Protein AF-A0A7S1X9U8-F1 (afdb_monomer_lite)

Foldseek 3Di:
DCVVVVLVVLLVVLVVLLVQLVVPVLDLVSLLVSLQSLLVSLQPDPSSLVSCLVSVVLVSLVSSCVNPVPDPSSVVSSVSNLCSSVVVHVSSVVVCVVVVD

InterPro domains:
  IPR011989 Armadillo-like helical [G3DSA:1.25.10.10] (4-101)
  IPR016024 Armadillo-type fold [SSF48371] (29-99)

pLDDT: mean 91.9, std 8.22, range [54.03, 98.25]

Sequence (101 aa):
NDGGKVEAVRLGLLADVQAAMRAHRGVVGVQEAACWAITNIAANNDGGRVEAVRLGLLADVQAAMRAHRGVEGVQEAACGAITNIALNNDGGRVEAVRLGL

Organism: NCBI:txid63592

Secondary structure (DSSP, 8-state):
--HHHHHHHHHHHHHHHHHHHHHTTT-HHHHHHHHHHHHHHHHT-HHHHHHHHHHTHHHHHHHHHHHTTT-HHHHHHHHHHHHHHHTT-HHHHHHHHHHT-

Radius of gyration: 12.7 Å; chains: 1; bounding box: 28×36×31 Å

Structure (mmCIF, N/CA/C/O backbone):
data_AF-A0A7S1X9U8-F1
#
_entry.id   AF-A0A7S1X9U8-F1
#
loop_
_atom_site.group_PDB
_atom_site.id
_atom_site.type_symbol
_atom_site.label_atom_id
_atom_site.label_alt_id
_atom_site.label_comp_id
_atom_site.label_asym_id
_atom_site.label_entity_id
_atom_site.label_seq_id
_atom_site.pdbx_PDB_ins_code
_atom_site.Cartn_x
_atom_site.Cartn_y
_atom_site.Cartn_z
_atom_site.occupancy
_atom_site.B_iso_or_equiv
_atom_site.auth_seq_id
_atom_site.auth_comp_id
_atom_site.auth_asym_id
_atom_site.auth_atom_id
_atom_site.pdbx_PDB_model_num
ATOM 1 N N . ASN A 1 1 ? 11.822 -21.082 -16.680 1.00 54.03 1 ASN A N 1
ATOM 2 C CA . ASN A 1 1 ? 12.199 -19.717 -16.266 1.00 54.03 1 ASN A CA 1
ATOM 3 C C . ASN A 1 1 ? 11.253 -19.324 -15.151 1.00 54.03 1 ASN A C 1
ATOM 5 O O . ASN A 1 1 ? 10.092 -19.031 -15.419 1.00 54.03 1 ASN A O 1
ATOM 9 N N . ASP A 1 2 ? 11.727 -19.417 -13.916 1.00 64.56 2 ASP A N 1
ATOM 10 C CA . ASP A 1 2 ? 10.886 -19.282 -12.725 1.00 64.56 2 ASP A CA 1
ATOM 11 C C . ASP A 1 2 ? 10.761 -17.820 -12.275 1.00 64.56 2 ASP A C 1
ATOM 13 O O . ASP A 1 2 ? 9.773 -17.456 -11.641 1.00 64.56 2 ASP A O 1
ATOM 17 N N . GLY A 1 3 ? 11.677 -16.946 -12.716 1.00 68.75 3 GLY A N 1
ATOM 18 C CA . GLY A 1 3 ? 11.642 -15.511 -12.416 1.00 68.75 3 GLY A CA 1
ATOM 19 C C . GLY A 1 3 ? 10.408 -14.804 -12.984 1.00 68.75 3 GLY A C 1
ATOM 20 O O . GLY A 1 3 ? 9.758 -14.041 -12.278 1.00 68.75 3 GLY A O 1
ATOM 21 N N . GLY A 1 4 ? 10.013 -15.121 -14.222 1.00 70.94 4 GLY A N 1
ATOM 22 C CA . GLY A 1 4 ? 8.816 -14.527 -14.837 1.00 70.94 4 GLY A CA 1
ATOM 23 C C . GLY A 1 4 ? 7.502 -14.944 -14.164 1.00 70.94 4 GLY A C 1
ATOM 24 O O . GLY A 1 4 ? 6.560 -14.160 -14.110 1.00 70.94 4 GLY A O 1
ATOM 25 N N . LYS A 1 5 ? 7.441 -16.160 -13.602 1.00 70.50 5 LYS A N 1
ATOM 26 C CA . LYS A 1 5 ? 6.268 -16.631 -12.848 1.00 70.50 5 LYS A CA 1
ATOM 27 C C . LYS A 1 5 ? 6.157 -15.928 -11.498 1.00 70.50 5 LYS A C 1
ATOM 29 O O . LYS A 1 5 ? 5.065 -15.515 -11.126 1.00 70.50 5 LYS A O 1
ATOM 34 N N . VAL A 1 6 ? 7.278 -15.774 -10.789 1.00 76.75 6 VAL A N 1
ATOM 35 C CA . VAL A 1 6 ? 7.326 -15.043 -9.513 1.00 76.75 6 VAL A CA 1
ATOM 36 C C . VAL A 1 6 ? 6.903 -13.589 -9.708 1.00 76.75 6 VAL A C 1
ATOM 38 O O . VAL A 1 6 ? 6.146 -13.065 -8.895 1.00 76.75 6 VAL A O 1
ATOM 41 N N . GLU A 1 7 ? 7.322 -12.960 -10.805 1.00 77.56 7 GLU A N 1
ATOM 42 C CA . GLU A 1 7 ? 6.933 -11.584 -11.105 1.00 77.56 7 GLU A CA 1
ATOM 43 C C . GLU A 1 7 ? 5.440 -11.456 -11.417 1.00 77.56 7 GLU A C 1
ATOM 45 O O . GLU A 1 7 ? 4.756 -10.646 -10.800 1.00 77.56 7 GLU A O 1
ATOM 50 N N . ALA A 1 8 ? 4.891 -12.317 -12.280 1.00 71.88 8 ALA A N 1
ATOM 51 C CA . ALA A 1 8 ? 3.458 -12.317 -12.575 1.00 71.88 8 ALA A CA 1
ATOM 52 C C . ALA A 1 8 ? 2.596 -12.511 -11.313 1.00 71.88 8 ALA A C 1
ATOM 54 O O . ALA A 1 8 ? 1.571 -11.849 -11.155 1.00 71.88 8 ALA A O 1
ATOM 55 N N . VAL A 1 9 ? 3.037 -13.375 -10.390 1.00 79.50 9 VAL A N 1
ATOM 56 C CA . VAL A 1 9 ? 2.375 -13.559 -9.093 1.00 79.50 9 VAL A CA 1
ATOM 57 C C . VAL A 1 9 ? 2.431 -12.272 -8.270 1.00 79.50 9 VAL A C 1
ATOM 59 O O . VAL A 1 9 ? 1.397 -11.830 -7.784 1.00 79.50 9 VAL A O 1
ATOM 62 N N . ARG A 1 10 ? 3.597 -11.625 -8.144 1.00 79.88 10 ARG A N 1
ATOM 63 C CA . ARG A 1 10 ? 3.738 -10.363 -7.389 1.00 79.88 10 ARG A CA 1
ATOM 64 C C . ARG A 1 10 ? 2.866 -9.237 -7.939 1.00 79.88 10 ARG A C 1
ATOM 66 O O . ARG A 1 10 ? 2.288 -8.490 -7.155 1.00 79.88 10 ARG A O 1
ATOM 73 N N . LEU A 1 11 ? 2.751 -9.132 -9.260 1.00 80.25 11 LEU A N 1
ATOM 74 C CA . LEU A 1 11 ? 1.899 -8.135 -9.909 1.00 80.25 11 LEU A CA 1
ATOM 75 C C . LEU A 1 11 ? 0.411 -8.419 -9.656 1.00 80.25 11 LEU A C 1
ATOM 77 O O . LEU A 1 11 ? -0.334 -7.505 -9.312 1.00 80.25 11 LEU A O 1
ATOM 81 N N . GLY A 1 12 ? -0.009 -9.688 -9.738 1.00 84.94 12 GLY A N 1
ATOM 82 C CA . GLY A 1 12 ? -1.367 -10.101 -9.368 1.00 84.94 12 GLY A CA 1
ATOM 83 C C . GLY A 1 12 ? -1.705 -9.773 -7.910 1.00 84.94 12 GLY A C 1
ATOM 84 O O . GLY A 1 12 ? -2.771 -9.228 -7.632 1.00 84.94 12 GLY A O 1
ATOM 85 N N . LEU A 1 13 ? -0.754 -9.988 -6.995 1.00 89.62 13 LEU A N 1
ATOM 86 C CA . LEU A 1 13 ? -0.926 -9.659 -5.578 1.00 89.62 13 LEU A CA 1
ATOM 87 C C . LEU A 1 13 ? -1.185 -8.163 -5.343 1.00 89.62 13 LEU A C 1
ATOM 89 O O . LEU A 1 13 ? -1.972 -7.826 -4.465 1.00 89.62 13 LEU A O 1
ATOM 93 N N . LEU A 1 14 ? -0.575 -7.254 -6.113 1.00 94.38 14 LEU A N 1
ATOM 94 C CA . LEU A 1 14 ? -0.837 -5.814 -5.965 1.00 94.38 14 LEU A CA 1
ATOM 95 C C . LEU A 1 14 ? -2.273 -5.438 -6.353 1.00 94.38 14 LEU A C 1
ATOM 97 O O . LEU A 1 14 ? -2.876 -4.582 -5.703 1.00 94.38 14 LEU A O 1
ATOM 101 N N . ALA A 1 15 ? -2.837 -6.092 -7.371 1.00 95.56 15 ALA A N 1
ATOM 102 C CA . ALA A 1 15 ? -4.230 -5.890 -7.762 1.00 95.56 15 ALA A CA 1
ATOM 103 C C . ALA A 1 15 ? -5.203 -6.408 -6.686 1.00 95.56 15 ALA A C 1
ATOM 105 O O . ALA A 1 15 ? -6.174 -5.727 -6.350 1.00 95.56 15 ALA A O 1
ATOM 106 N N . ASP A 1 16 ? -4.909 -7.563 -6.087 1.00 95.88 16 ASP A N 1
ATOM 107 C CA . ASP A 1 16 ? -5.709 -8.111 -4.985 1.00 95.88 16 ASP A CA 1
ATOM 108 C C . ASP A 1 16 ? -5.627 -7.226 -3.732 1.00 95.88 16 ASP A C 1
ATOM 110 O O . ASP A 1 16 ? -6.646 -6.934 -3.098 1.00 95.88 16 ASP A O 1
ATOM 114 N N . VAL A 1 17 ? -4.430 -6.727 -3.404 1.00 96.19 17 VAL A N 1
ATOM 115 C CA . VAL A 1 17 ? -4.221 -5.780 -2.298 1.00 96.19 17 VAL A CA 1
ATOM 116 C C . VAL A 1 17 ? -5.017 -4.498 -2.529 1.00 96.19 17 VAL A C 1
ATOM 118 O O . VAL A 1 17 ? -5.708 -4.037 -1.620 1.00 96.19 17 VAL A O 1
ATOM 121 N N . GLN A 1 18 ? -4.998 -3.950 -3.746 1.00 97.56 18 GLN A N 1
ATOM 122 C CA . GLN A 1 18 ? -5.821 -2.795 -4.095 1.00 97.56 18 GLN A CA 1
ATOM 123 C C . GLN A 1 18 ? -7.311 -3.062 -3.855 1.00 97.56 18 GLN A C 1
ATOM 125 O O . GLN A 1 18 ? -8.012 -2.236 -3.258 1.00 97.56 18 GLN A O 1
ATOM 130 N N . ALA A 1 19 ? -7.809 -4.198 -4.345 1.00 97.50 19 ALA A N 1
ATOM 131 C CA . ALA A 1 19 ? -9.208 -4.567 -4.194 1.00 97.50 19 ALA A CA 1
ATOM 132 C C . ALA A 1 19 ? -9.588 -4.664 -2.708 1.00 97.50 19 ALA A C 1
ATOM 134 O O . ALA A 1 19 ? -10.601 -4.090 -2.298 1.00 97.50 19 ALA A O 1
ATOM 135 N N . ALA A 1 20 ? -8.738 -5.289 -1.888 1.00 97.19 20 ALA A N 1
ATOM 136 C CA . ALA A 1 20 ? -8.932 -5.389 -0.445 1.00 97.19 20 ALA A CA 1
ATOM 137 C C . ALA A 1 20 ? -8.947 -4.011 0.239 1.00 97.19 20 ALA A C 1
ATOM 139 O O . ALA A 1 20 ? -9.863 -3.726 1.016 1.00 97.19 20 ALA A O 1
ATOM 140 N N . MET A 1 21 ? -8.001 -3.120 -0.087 1.00 97.88 21 MET A N 1
ATOM 141 C CA . MET A 1 21 ? -7.971 -1.756 0.459 1.00 97.88 21 MET A CA 1
ATOM 142 C C . MET A 1 21 ? -9.264 -0.999 0.157 1.00 97.88 21 MET A C 1
ATOM 144 O O . MET A 1 21 ? -9.817 -0.330 1.034 1.00 97.88 21 MET A O 1
ATOM 148 N N . ARG A 1 22 ? -9.772 -1.117 -1.074 1.00 97.88 22 ARG A N 1
ATOM 149 C CA . ARG A 1 22 ? -10.988 -0.422 -1.513 1.00 97.88 22 ARG A CA 1
ATOM 150 C C . ARG A 1 22 ? -12.262 -1.020 -0.928 1.00 97.88 22 ARG A C 1
ATOM 152 O O . ARG A 1 22 ? -13.165 -0.254 -0.598 1.00 97.88 22 ARG A O 1
ATOM 159 N N . ALA A 1 23 ? -12.332 -2.339 -0.775 1.00 98.06 23 ALA A N 1
ATOM 160 C CA . ALA A 1 23 ? -13.472 -3.023 -0.168 1.00 98.06 23 ALA A CA 1
ATOM 161 C C . ALA A 1 23 ? -13.550 -2.794 1.352 1.00 98.06 23 ALA A C 1
ATOM 163 O O . ALA A 1 23 ? -14.640 -2.700 1.912 1.00 98.06 23 ALA A O 1
ATOM 164 N N . HIS A 1 24 ? -12.402 -2.646 2.020 1.00 96.75 24 HIS A N 1
ATOM 165 C CA . HIS A 1 24 ? -12.302 -2.591 3.481 1.00 96.75 24 HIS A CA 1
ATOM 166 C C . HIS A 1 24 ? -11.669 -1.291 3.992 1.00 96.75 24 HIS A C 1
ATOM 168 O O . HIS A 1 24 ? -10.859 -1.299 4.920 1.00 96.75 24 HIS A O 1
ATOM 174 N N . ARG A 1 25 ? -12.059 -0.146 3.417 1.00 95.38 25 ARG A N 1
ATOM 175 C CA . ARG A 1 25 ? -11.501 1.186 3.746 1.00 95.38 25 ARG A CA 1
ATOM 176 C C . ARG A 1 25 ? -11.519 1.523 5.239 1.00 95.38 25 ARG A C 1
ATOM 178 O O . ARG A 1 25 ? -10.587 2.142 5.739 1.00 95.38 25 ARG A O 1
ATOM 185 N N . GLY A 1 26 ? -12.569 1.113 5.950 1.00 95.25 26 GLY A N 1
ATOM 186 C CA . GLY A 1 26 ? -12.737 1.382 7.383 1.00 95.25 26 GLY A CA 1
ATOM 187 C C . GLY A 1 26 ? -12.063 0.373 8.316 1.00 95.25 26 GLY A C 1
ATOM 188 O O . GLY A 1 26 ? -12.085 0.575 9.525 1.00 95.25 26 GLY A O 1
ATOM 189 N N . VAL A 1 27 ? -11.481 -0.713 7.796 1.00 98.00 27 VAL A N 1
ATOM 190 C CA . VAL A 1 27 ? -10.900 -1.775 8.626 1.00 98.00 27 VAL A CA 1
ATOM 191 C C . VAL A 1 27 ? -9.406 -1.530 8.791 1.00 98.00 27 VAL A C 1
ATOM 193 O O . VAL A 1 27 ? -8.624 -1.816 7.887 1.00 98.00 27 VAL A O 1
ATOM 196 N N . VAL A 1 28 ? -9.021 -1.031 9.965 1.00 97.81 28 VAL A N 1
ATOM 197 C CA . VAL A 1 28 ? -7.636 -0.680 10.324 1.00 97.81 28 VAL A CA 1
ATO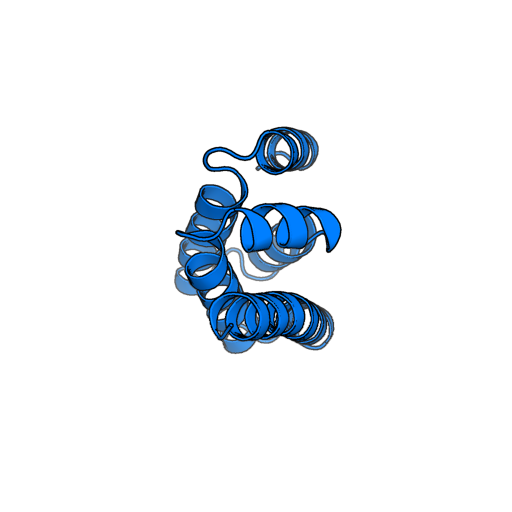M 198 C C . VAL A 1 28 ? -6.641 -1.777 9.943 1.00 97.81 28 VAL A C 1
ATOM 200 O O . VAL A 1 28 ? -5.721 -1.525 9.171 1.00 97.81 28 VAL A O 1
ATOM 203 N N . GLY A 1 29 ? -6.870 -3.009 10.412 1.00 97.38 29 GLY A N 1
ATOM 204 C CA . GLY A 1 29 ? -5.940 -4.118 10.179 1.00 97.38 29 GLY A CA 1
ATOM 205 C C . GLY A 1 29 ? -5.771 -4.480 8.701 1.00 97.38 29 GLY A C 1
ATOM 206 O O . GLY A 1 29 ? -4.687 -4.884 8.295 1.00 97.38 29 GLY A O 1
ATOM 207 N N . VAL A 1 30 ? -6.807 -4.287 7.874 1.00 97.56 30 VAL A N 1
ATOM 208 C CA . VAL A 1 30 ? -6.700 -4.519 6.424 1.00 97.56 30 VAL A CA 1
ATOM 209 C C . VAL A 1 30 ? -5.871 -3.424 5.765 1.00 97.56 30 VAL A C 1
ATOM 211 O O . VAL A 1 30 ? -5.032 -3.733 4.926 1.00 97.56 30 VAL A O 1
ATOM 214 N N . GLN A 1 31 ? -6.070 -2.160 6.149 1.00 98.25 31 GLN A N 1
ATOM 215 C CA . GLN A 1 31 ? -5.289 -1.050 5.598 1.00 98.25 31 GLN A CA 1
ATOM 216 C C . GLN A 1 31 ? -3.810 -1.151 5.982 1.00 98.25 31 GLN A C 1
ATOM 218 O O . GLN A 1 31 ? -2.944 -0.992 5.127 1.00 98.25 31 GLN A O 1
ATOM 223 N N . GLU A 1 32 ? -3.516 -1.474 7.240 1.00 98.12 32 GLU A N 1
ATOM 224 C CA . GLU A 1 32 ? -2.147 -1.674 7.717 1.00 98.12 32 GLU A CA 1
ATOM 225 C C . GLU A 1 32 ? -1.456 -2.838 6.992 1.00 98.12 32 GLU A C 1
ATOM 227 O O . GLU A 1 32 ? -0.378 -2.665 6.421 1.00 98.12 32 GLU A O 1
ATOM 232 N N . ALA A 1 33 ? -2.101 -4.010 6.940 1.00 97.69 33 ALA A N 1
ATOM 233 C CA . ALA A 1 33 ? -1.553 -5.181 6.257 1.00 97.69 33 ALA A CA 1
ATOM 234 C C . ALA A 1 33 ? -1.350 -4.934 4.754 1.00 97.69 33 ALA A C 1
ATOM 236 O O . ALA A 1 33 ? -0.346 -5.364 4.184 1.00 97.69 33 ALA A O 1
ATOM 237 N N . ALA A 1 34 ? -2.272 -4.212 4.113 1.00 97.38 34 ALA A N 1
ATOM 238 C CA . ALA A 1 34 ? -2.146 -3.832 2.715 1.00 97.38 34 ALA A CA 1
ATOM 239 C C . ALA A 1 34 ? -0.936 -2.917 2.475 1.00 97.38 34 ALA A C 1
ATOM 241 O O . ALA A 1 34 ? -0.134 -3.193 1.583 1.00 97.38 34 ALA A O 1
ATOM 242 N N . CYS A 1 35 ? -0.747 -1.879 3.294 1.00 97.75 35 CYS A N 1
ATOM 243 C CA . CYS A 1 35 ? 0.417 -0.998 3.196 1.00 97.75 35 CYS A CA 1
ATOM 244 C C . CYS A 1 35 ? 1.740 -1.765 3.393 1.00 97.75 35 CYS A C 1
ATOM 246 O O . CYS A 1 35 ? 2.698 -1.552 2.643 1.00 97.75 35 CYS A O 1
ATOM 248 N N . TRP A 1 36 ? 1.791 -2.724 4.322 1.00 97.38 36 TRP A N 1
ATOM 249 C CA . TRP A 1 36 ? 2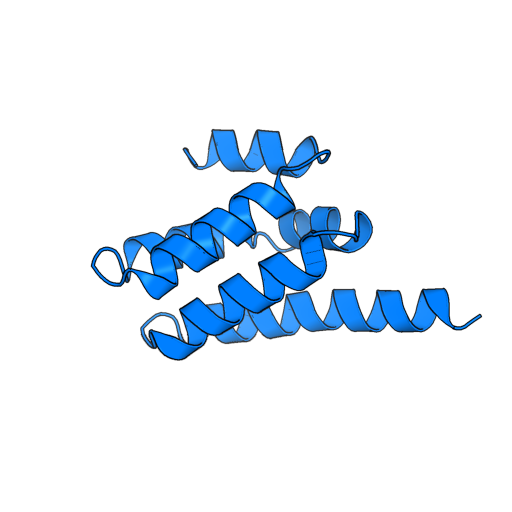.958 -3.599 4.488 1.00 97.38 36 TRP A CA 1
ATOM 250 C C . TRP A 1 36 ? 3.200 -4.513 3.284 1.00 97.38 36 TRP A C 1
ATOM 252 O O . TRP A 1 36 ? 4.341 -4.670 2.846 1.00 97.38 36 TRP A O 1
ATOM 262 N N . ALA A 1 37 ? 2.145 -5.090 2.705 1.00 95.00 37 ALA A N 1
ATOM 263 C CA . ALA A 1 37 ? 2.263 -5.908 1.501 1.00 95.00 37 ALA A CA 1
ATOM 264 C C . ALA A 1 37 ? 2.840 -5.099 0.328 1.00 95.00 37 ALA A C 1
ATOM 266 O O . ALA A 1 37 ? 3.772 -5.555 -0.337 1.00 95.00 37 ALA A O 1
ATOM 267 N N . ILE A 1 38 ? 2.351 -3.871 0.129 1.00 95.50 38 ILE A N 1
ATOM 268 C CA . ILE A 1 38 ? 2.862 -2.941 -0.887 1.00 95.50 38 ILE A CA 1
ATOM 269 C C . ILE A 1 38 ? 4.336 -2.625 -0.632 1.00 95.50 38 ILE A C 1
ATOM 271 O O . ILE A 1 38 ? 5.149 -2.733 -1.547 1.00 95.50 38 ILE A O 1
ATOM 275 N N . THR A 1 39 ? 4.692 -2.298 0.612 1.00 94.88 39 THR A N 1
ATOM 276 C CA . THR A 1 39 ? 6.076 -2.027 1.032 1.00 94.88 39 THR A CA 1
ATOM 277 C C . THR A 1 39 ? 7.005 -3.178 0.654 1.00 94.88 39 THR A C 1
ATOM 279 O O . THR A 1 39 ? 8.041 -2.946 0.029 1.00 94.88 39 THR A O 1
ATOM 282 N N . ASN A 1 40 ? 6.618 -4.412 0.981 1.00 92.31 40 ASN A N 1
ATOM 283 C CA . ASN A 1 40 ? 7.420 -5.609 0.733 1.00 92.31 40 ASN A CA 1
ATOM 284 C C . ASN A 1 40 ? 7.563 -5.925 -0.757 1.00 92.31 40 ASN A C 1
ATOM 286 O O . ASN A 1 40 ? 8.648 -6.296 -1.206 1.00 92.31 40 ASN A O 1
ATOM 290 N N . ILE A 1 41 ? 6.486 -5.769 -1.530 1.00 90.25 41 ILE A N 1
ATOM 291 C CA . ILE A 1 41 ? 6.529 -6.000 -2.974 1.00 90.25 41 ILE A CA 1
ATOM 292 C C . ILE A 1 41 ? 7.382 -4.921 -3.650 1.00 90.25 41 ILE A C 1
ATOM 294 O O . ILE A 1 41 ? 8.202 -5.261 -4.494 1.00 90.25 41 ILE A O 1
ATOM 298 N N . ALA A 1 42 ? 7.255 -3.651 -3.261 1.00 90.19 42 ALA A N 1
ATOM 299 C CA . ALA A 1 42 ? 7.964 -2.533 -3.882 1.00 90.19 42 ALA A CA 1
ATOM 300 C C . ALA A 1 42 ? 9.450 -2.422 -3.485 1.00 90.19 42 ALA A C 1
ATOM 302 O O . ALA A 1 42 ? 10.243 -1.891 -4.261 1.00 90.19 42 ALA A O 1
ATOM 303 N N . ALA A 1 43 ? 9.862 -2.918 -2.311 1.00 89.56 43 ALA A N 1
ATOM 304 C CA . ALA A 1 43 ? 11.211 -2.706 -1.770 1.00 89.56 43 ALA A CA 1
ATOM 305 C C . ALA A 1 43 ? 12.340 -3.109 -2.737 1.00 89.56 43 ALA A C 1
ATOM 307 O O . ALA A 1 43 ? 13.286 -2.350 -2.923 1.00 89.56 43 ALA A O 1
ATOM 308 N N . ASN A 1 44 ? 12.221 -4.261 -3.402 1.00 83.25 44 ASN A N 1
ATOM 309 C CA . ASN A 1 44 ? 13.270 -4.816 -4.271 1.00 83.25 44 ASN A CA 1
ATOM 310 C C . ASN A 1 44 ? 12.725 -5.278 -5.630 1.00 83.25 44 ASN A C 1
ATOM 312 O O . ASN A 1 44 ? 13.212 -6.254 -6.201 1.00 83.25 44 ASN A O 1
ATOM 316 N N . ASN A 1 45 ? 11.670 -4.626 -6.120 1.00 85.81 45 ASN A N 1
ATOM 317 C CA . ASN A 1 45 ? 11.058 -4.979 -7.392 1.00 85.81 45 ASN A CA 1
ATOM 318 C C . ASN A 1 45 ? 10.602 -3.736 -8.159 1.00 85.81 45 ASN A C 1
ATOM 320 O O . ASN A 1 45 ? 9.540 -3.180 -7.880 1.00 85.81 45 ASN A O 1
ATOM 324 N N . ASP A 1 46 ? 11.374 -3.344 -9.169 1.00 89.19 46 ASP A N 1
ATOM 325 C CA . ASP A 1 46 ? 11.034 -2.199 -10.015 1.00 89.19 46 ASP A CA 1
ATOM 326 C C . ASP A 1 46 ? 9.732 -2.429 -10.801 1.00 89.19 46 ASP A C 1
ATOM 328 O O . ASP A 1 46 ? 8.941 -1.497 -10.949 1.00 89.19 46 ASP A O 1
ATOM 332 N N . GLY A 1 47 ? 9.444 -3.670 -11.218 1.00 89.06 47 GLY A N 1
ATOM 333 C CA . GLY A 1 47 ? 8.168 -4.033 -11.844 1.00 89.06 47 GLY A CA 1
ATOM 334 C C . GLY A 1 47 ? 6.988 -3.791 -10.903 1.00 89.06 47 GLY A C 1
ATOM 335 O O . GLY A 1 47 ? 6.011 -3.143 -11.274 1.00 89.06 47 GLY A O 1
ATOM 336 N N . GLY A 1 48 ? 7.135 -4.204 -9.643 1.00 90.62 48 GLY A N 1
ATOM 337 C CA . GLY A 1 48 ? 6.171 -3.933 -8.578 1.00 90.62 48 GLY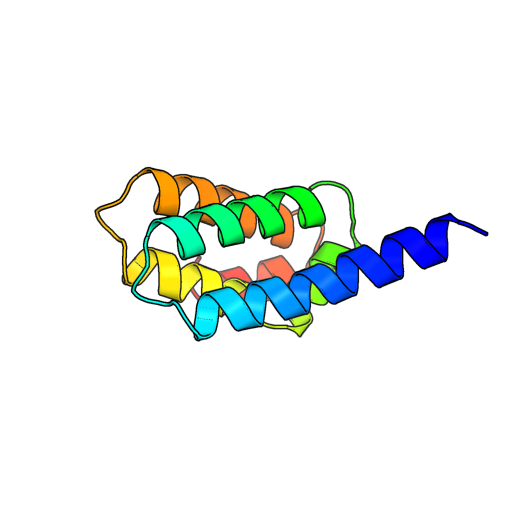 A CA 1
ATOM 338 C C . GLY A 1 48 ? 5.973 -2.440 -8.297 1.00 90.62 48 GLY A C 1
ATOM 339 O O . GLY A 1 48 ? 4.841 -2.008 -8.094 1.00 90.62 48 GLY A O 1
ATOM 340 N N . ARG A 1 49 ? 7.039 -1.628 -8.334 1.00 92.88 49 ARG A N 1
ATOM 341 C CA . ARG A 1 49 ? 6.939 -0.164 -8.164 1.00 92.88 49 ARG A CA 1
ATOM 342 C C . ARG A 1 49 ? 6.168 0.490 -9.308 1.00 92.88 49 ARG A C 1
ATOM 344 O O . ARG A 1 49 ? 5.281 1.305 -9.057 1.00 92.88 49 ARG A O 1
ATOM 351 N N . VAL A 1 50 ? 6.483 0.130 -10.553 1.00 92.25 50 VAL A N 1
ATOM 352 C CA . VAL A 1 50 ? 5.786 0.642 -11.744 1.00 92.25 50 VAL A CA 1
ATOM 353 C C . VAL A 1 50 ? 4.315 0.234 -11.718 1.00 92.25 50 VAL A C 1
ATOM 355 O O . VAL A 1 50 ? 3.438 1.070 -11.934 1.00 92.25 50 VAL A O 1
ATOM 358 N N . GLU A 1 51 ? 4.031 -1.023 -11.390 1.00 93.56 51 GLU A N 1
ATOM 359 C CA . GLU A 1 51 ? 2.663 -1.529 -11.324 1.00 93.56 51 GLU A CA 1
ATOM 360 C C . GLU A 1 51 ? 1.859 -0.887 -10.195 1.00 93.56 51 GLU A C 1
ATOM 362 O O . GLU A 1 51 ? 0.697 -0.539 -10.393 1.00 93.56 51 GLU A O 1
ATOM 367 N N . ALA A 1 52 ? 2.472 -0.639 -9.036 1.00 94.12 52 ALA A N 1
ATOM 368 C CA . ALA A 1 52 ? 1.818 0.070 -7.943 1.00 94.12 52 ALA A CA 1
ATOM 369 C C . ALA A 1 52 ? 1.357 1.476 -8.358 1.00 94.12 52 ALA A C 1
ATOM 371 O O . ALA A 1 52 ? 0.243 1.891 -8.026 1.00 94.12 52 ALA A O 1
ATOM 372 N N . VAL A 1 53 ? 2.179 2.193 -9.132 1.00 94.62 53 VAL A N 1
ATOM 373 C CA . VAL A 1 53 ? 1.799 3.489 -9.716 1.00 94.62 53 VAL A CA 1
ATOM 374 C C . VAL A 1 53 ? 0.689 3.311 -10.747 1.00 94.62 53 VAL A C 1
ATOM 376 O O . VAL A 1 53 ? -0.304 4.033 -10.692 1.00 94.62 53 VAL A O 1
ATOM 379 N N . ARG A 1 54 ? 0.807 2.324 -11.645 1.00 94.88 54 ARG A N 1
ATOM 380 C CA . ARG A 1 54 ? -0.194 2.042 -12.688 1.00 94.88 54 ARG A CA 1
ATOM 381 C C . ARG A 1 54 ? -1.572 1.722 -12.106 1.00 94.88 54 ARG A C 1
ATOM 383 O O . ARG A 1 54 ? -2.584 2.160 -12.647 1.00 94.88 54 ARG A O 1
ATOM 390 N N . LEU A 1 55 ? -1.612 0.967 -11.011 1.00 95.19 55 LEU A N 1
ATOM 391 C CA . LEU A 1 55 ? -2.841 0.644 -10.291 1.00 95.19 55 LEU A CA 1
ATOM 392 C C . LEU A 1 55 ? -3.387 1.858 -9.522 1.00 95.19 55 LEU A C 1
ATOM 394 O O . LEU A 1 55 ? -4.584 1.914 -9.255 1.00 95.19 55 LEU A O 1
ATOM 398 N N . GLY A 1 56 ? -2.560 2.855 -9.200 1.00 95.50 56 GLY A N 1
ATOM 399 C CA . GLY A 1 56 ? -2.960 4.020 -8.407 1.00 95.50 56 GLY A CA 1
ATOM 400 C C . GLY A 1 56 ? -2.889 3.781 -6.897 1.00 95.50 56 GLY A C 1
ATOM 401 O O . GLY A 1 56 ? -3.603 4.434 -6.135 1.00 95.50 56 GLY A O 1
ATOM 402 N N . LEU A 1 57 ? -2.021 2.866 -6.449 1.00 96.69 57 LEU A N 1
ATOM 403 C CA . LEU A 1 57 ? -1.886 2.505 -5.036 1.00 96.69 57 LEU A CA 1
ATOM 404 C C . LEU A 1 57 ? -1.443 3.676 -4.152 1.00 96.69 57 LEU A C 1
ATOM 406 O O . LEU A 1 57 ? -1.824 3.714 -2.991 1.00 96.69 57 LEU A O 1
ATOM 410 N N . LEU A 1 58 ? -0.716 4.668 -4.678 1.00 96.88 58 LEU A N 1
ATOM 411 C CA . LEU A 1 58 ? -0.369 5.876 -3.913 1.00 96.88 58 LEU A CA 1
ATOM 412 C C . LEU A 1 58 ? -1.613 6.647 -3.441 1.00 96.88 58 LEU A C 1
ATOM 414 O O . LEU A 1 58 ? -1.658 7.114 -2.304 1.00 96.88 58 LEU A O 1
ATOM 418 N N . ALA A 1 59 ? -2.649 6.739 -4.280 1.00 97.56 59 ALA A N 1
ATOM 419 C CA . ALA A 1 59 ? -3.903 7.391 -3.909 1.00 97.56 59 ALA A CA 1
ATOM 420 C C . ALA A 1 59 ? -4.700 6.552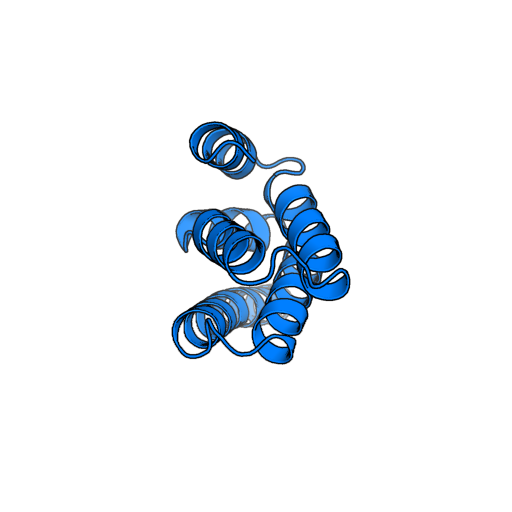 -2.897 1.00 97.56 59 ALA A C 1
ATOM 422 O O . ALA A 1 59 ? -5.286 7.104 -1.963 1.00 97.56 59 ALA A O 1
ATOM 423 N N . ASP A 1 60 ? -4.696 5.224 -3.052 1.00 98.19 60 ASP A N 1
ATOM 424 C CA . ASP A 1 60 ? -5.342 4.306 -2.108 1.00 98.19 60 ASP A CA 1
ATOM 425 C C . ASP A 1 60 ? -4.640 4.346 -0.727 1.00 98.19 60 ASP A C 1
ATOM 427 O O . ASP A 1 60 ? -5.312 4.456 0.301 1.00 98.19 60 ASP A O 1
ATOM 431 N N . VAL A 1 61 ? -3.301 4.374 -0.689 1.00 97.88 61 VAL A N 1
ATOM 432 C CA . VAL A 1 61 ? -2.494 4.538 0.537 1.00 97.88 61 VAL A CA 1
ATOM 433 C C . VAL A 1 61 ? -2.746 5.898 1.191 1.00 97.88 61 VAL A C 1
ATOM 435 O O . VAL A 1 61 ? -2.980 5.968 2.398 1.00 97.88 61 VAL A O 1
ATOM 438 N N . GLN A 1 62 ? -2.799 6.984 0.416 1.00 97.75 62 GLN A N 1
ATOM 439 C CA . GLN A 1 62 ? -3.154 8.299 0.953 1.00 97.75 62 GLN A CA 1
ATOM 440 C C . GLN A 1 62 ? -4.556 8.304 1.580 1.00 97.75 62 GLN A C 1
ATOM 442 O O . GLN A 1 62 ? -4.768 8.894 2.644 1.00 97.75 62 GLN A O 1
ATOM 447 N N . ALA A 1 63 ? -5.531 7.666 0.929 1.00 97.50 63 ALA A N 1
ATOM 448 C CA . ALA A 1 63 ? -6.883 7.562 1.460 1.00 97.50 63 ALA A CA 1
ATOM 449 C C . ALA A 1 63 ? -6.906 6.784 2.786 1.00 97.50 63 ALA A C 1
ATOM 451 O O . ALA A 1 63 ? -7.587 7.212 3.721 1.00 97.50 63 ALA A O 1
ATOM 452 N N . ALA A 1 64 ? -6.120 5.709 2.898 1.00 97.81 64 ALA A N 1
ATOM 453 C CA . ALA A 1 64 ? -5.949 4.955 4.137 1.00 97.81 64 ALA A CA 1
ATOM 454 C C . ALA A 1 64 ? -5.364 5.824 5.262 1.00 97.81 64 ALA A C 1
ATOM 456 O O . ALA A 1 64 ? -5.934 5.875 6.353 1.00 97.81 64 ALA A O 1
ATOM 457 N N . MET A 1 65 ? -4.298 6.586 4.982 1.00 97.88 65 MET A N 1
ATOM 458 C CA . MET A 1 65 ? -3.702 7.509 5.958 1.00 97.88 65 MET A CA 1
ATOM 459 C C . MET A 1 65 ? -4.707 8.548 6.457 1.00 97.88 65 MET A C 1
ATOM 461 O O . MET A 1 65 ? -4.744 8.855 7.648 1.00 97.88 65 MET A O 1
ATOM 465 N N . ARG A 1 66 ? -5.540 9.091 5.561 1.00 97.31 66 ARG A N 1
ATOM 466 C CA . ARG A 1 66 ? -6.565 10.082 5.922 1.00 97.31 66 ARG A CA 1
ATOM 467 C C . ARG A 1 66 ? -7.685 9.470 6.761 1.00 97.31 66 ARG A C 1
ATOM 469 O O . ARG A 1 66 ? -8.109 10.093 7.731 1.00 97.31 66 ARG A O 1
ATOM 476 N N . ALA A 1 67 ? -8.147 8.273 6.404 1.00 97.19 67 ALA A N 1
ATOM 477 C CA . ALA A 1 67 ? -9.194 7.565 7.138 1.00 97.19 67 ALA A CA 1
ATOM 478 C C . ALA A 1 67 ? -8.735 7.131 8.542 1.00 97.19 67 ALA A C 1
ATOM 480 O O . ALA A 1 67 ? -9.533 7.150 9.475 1.00 97.19 67 ALA A O 1
ATOM 481 N N . HIS A 1 68 ? -7.447 6.808 8.701 1.00 97.00 68 HIS A N 1
ATOM 482 C CA . HIS A 1 68 ? -6.865 6.257 9.932 1.00 97.00 68 HIS A CA 1
ATOM 483 C C . HIS A 1 68 ? -5.774 7.159 10.520 1.00 97.00 68 HIS A C 1
ATOM 485 O O . HIS A 1 68 ? -4.730 6.689 10.970 1.00 97.00 68 HIS A O 1
ATOM 491 N N . ARG A 1 69 ? -6.002 8.479 10.526 1.00 95.56 69 ARG A N 1
ATOM 492 C CA . ARG A 1 69 ? -5.005 9.488 10.940 1.00 95.56 69 ARG A CA 1
ATOM 493 C C . ARG A 1 69 ? -4.436 9.276 12.350 1.00 95.56 69 ARG A C 1
ATOM 495 O O . ARG A 1 69 ? -3.301 9.653 12.607 1.00 95.56 69 ARG A O 1
ATOM 502 N N . GLY A 1 70 ? -5.230 8.710 13.259 1.00 96.50 70 GLY A N 1
ATOM 503 C CA . GLY A 1 70 ? -4.831 8.442 14.646 1.00 96.50 70 GLY A CA 1
ATOM 504 C C . GLY A 1 70 ? -4.249 7.049 14.892 1.00 96.50 70 GLY A C 1
ATOM 505 O O . GLY A 1 70 ? -3.985 6.717 16.042 1.00 96.50 70 GLY A O 1
ATOM 506 N N . VAL A 1 71 ? -4.095 6.222 13.854 1.00 97.94 71 VAL A N 1
ATOM 507 C CA . VAL A 1 71 ? -3.589 4.853 13.992 1.00 97.94 71 VAL A CA 1
ATOM 508 C C . VAL A 1 71 ? -2.144 4.794 13.520 1.00 97.94 71 VAL A C 1
ATOM 510 O O . VAL A 1 71 ? -1.881 4.786 12.320 1.00 97.94 71 VAL A O 1
ATOM 513 N N . GLU A 1 72 ? -1.218 4.724 14.472 1.00 97.12 72 GLU A N 1
ATOM 514 C CA . GLU A 1 72 ? 0.229 4.727 14.226 1.00 97.12 72 GLU A CA 1
ATOM 515 C C . GLU A 1 72 ? 0.666 3.652 13.223 1.00 97.12 72 GLU A C 1
ATOM 517 O O . GLU A 1 72 ? 1.303 3.989 12.229 1.00 97.12 72 GLU A O 1
ATOM 522 N N . GLY A 1 73 ? 0.225 2.400 13.405 1.00 96.94 73 GLY A N 1
ATOM 523 C CA . GLY A 1 73 ? 0.592 1.294 12.512 1.00 96.94 73 GLY A CA 1
ATOM 524 C C . GLY A 1 73 ? 0.200 1.532 11.050 1.00 96.94 73 GLY A C 1
ATOM 525 O O . GLY A 1 73 ? 0.983 1.268 10.139 1.00 96.94 73 GLY A O 1
ATOM 526 N N . VAL A 1 74 ? -0.974 2.132 10.799 1.00 97.50 74 VAL A N 1
ATOM 527 C CA . VAL A 1 74 ? -1.394 2.485 9.432 1.00 97.50 74 VAL A CA 1
ATOM 528 C C . VAL A 1 74 ? -0.528 3.609 8.862 1.00 97.50 74 VAL A C 1
ATOM 530 O O . VAL A 1 74 ? -0.186 3.557 7.683 1.00 97.50 74 VAL A O 1
ATOM 533 N N . GLN A 1 75 ? -0.164 4.614 9.667 1.00 98.12 75 GLN A N 1
ATOM 534 C CA . GLN A 1 75 ? 0.689 5.716 9.205 1.00 98.12 75 GLN A CA 1
ATOM 535 C C . GLN A 1 75 ? 2.106 5.235 8.882 1.00 98.12 75 GLN A C 1
ATOM 537 O O . GLN A 1 75 ? 2.630 5.566 7.822 1.00 98.12 75 GLN A O 1
ATOM 542 N N . GLU A 1 76 ? 2.709 4.431 9.759 1.00 97.56 76 GLU A N 1
ATOM 543 C CA . GLU A 1 76 ? 4.050 3.879 9.558 1.00 97.56 76 GLU A CA 1
ATOM 544 C C . GLU A 1 76 ? 4.104 3.011 8.296 1.00 97.56 76 GLU A C 1
ATOM 546 O O . GLU A 1 76 ? 4.917 3.259 7.399 1.00 97.56 76 GLU A O 1
ATOM 551 N N . ALA A 1 77 ? 3.179 2.052 8.177 1.00 97.25 77 ALA A N 1
ATOM 552 C CA . ALA A 1 77 ? 3.109 1.170 7.021 1.00 97.25 77 ALA A CA 1
ATOM 553 C C . ALA A 1 77 ? 2.879 1.958 5.720 1.00 97.25 77 ALA A C 1
ATOM 555 O O . ALA A 1 77 ? 3.479 1.657 4.685 1.00 97.25 77 ALA A O 1
ATOM 556 N N . ALA A 1 78 ? 2.023 2.985 5.752 1.00 97.38 78 ALA A N 1
ATOM 557 C CA . ALA A 1 78 ? 1.747 3.827 4.594 1.00 97.38 78 ALA A CA 1
ATOM 558 C C . ALA A 1 78 ? 2.966 4.655 4.161 1.00 97.38 78 ALA A C 1
ATOM 560 O O . ALA A 1 78 ? 3.268 4.716 2.968 1.00 97.38 78 ALA A O 1
ATOM 561 N N . CYS A 1 79 ? 3.705 5.242 5.105 1.00 97.31 79 CYS A N 1
ATOM 562 C CA . CYS A 1 79 ? 4.954 5.948 4.817 1.00 97.31 79 CYS A CA 1
ATOM 563 C C . CYS A 1 79 ? 5.998 5.017 4.180 1.00 97.31 79 CYS A C 1
ATOM 565 O O . CYS A 1 79 ? 6.664 5.406 3.214 1.00 97.31 79 CYS A O 1
ATOM 567 N N . GLY A 1 80 ? 6.104 3.776 4.668 1.00 96.31 80 GLY A N 1
ATOM 568 C CA . GLY A 1 80 ? 6.953 2.745 4.067 1.00 96.31 80 GLY A CA 1
ATOM 569 C C . GLY A 1 80 ? 6.555 2.429 2.623 1.00 96.31 80 GLY A C 1
ATOM 570 O O . GLY A 1 80 ? 7.407 2.399 1.731 1.00 96.31 80 GLY A O 1
ATOM 571 N N . ALA A 1 81 ? 5.252 2.289 2.369 1.00 96.50 81 ALA A N 1
ATOM 572 C CA . ALA A 1 81 ? 4.722 2.015 1.038 1.00 96.50 81 ALA A CA 1
ATOM 573 C C . ALA A 1 81 ? 5.020 3.162 0.061 1.00 96.50 81 ALA A C 1
ATOM 575 O O . ALA A 1 81 ? 5.536 2.917 -1.029 1.00 96.50 81 ALA A O 1
ATOM 576 N N . ILE A 1 82 ? 4.754 4.410 0.461 1.00 96.44 82 ILE A N 1
ATOM 577 C CA . ILE A 1 82 ? 5.027 5.606 -0.353 1.00 96.44 82 ILE A CA 1
ATOM 578 C C . ILE A 1 82 ? 6.518 5.694 -0.684 1.00 96.44 82 ILE A C 1
ATOM 580 O O . ILE A 1 82 ? 6.881 5.835 -1.853 1.00 96.44 82 ILE A O 1
ATOM 584 N N . THR A 1 83 ? 7.376 5.551 0.330 1.00 95.00 83 THR A N 1
ATOM 585 C CA . THR A 1 83 ? 8.834 5.622 0.166 1.00 95.00 83 THR A CA 1
ATOM 586 C C . THR A 1 83 ? 9.319 4.577 -0.834 1.00 95.00 83 THR A C 1
ATOM 588 O O . THR A 1 83 ? 10.030 4.918 -1.776 1.00 95.00 83 THR A O 1
ATOM 591 N N . ASN A 1 84 ? 8.886 3.321 -0.696 1.00 94.12 84 ASN A N 1
ATOM 592 C CA . ASN A 1 84 ? 9.331 2.248 -1.585 1.00 94.12 84 ASN A CA 1
ATOM 593 C C . ASN A 1 84 ? 8.745 2.346 -2.997 1.00 94.12 84 ASN A C 1
ATOM 595 O O . ASN A 1 84 ? 9.426 1.970 -3.949 1.00 94.12 84 ASN A O 1
ATOM 599 N N . ILE A 1 85 ? 7.521 2.859 -3.164 1.00 92.44 85 ILE A N 1
ATOM 600 C CA . ILE A 1 85 ? 6.947 3.095 -4.497 1.00 92.44 85 ILE A CA 1
ATOM 601 C C . ILE A 1 85 ? 7.700 4.214 -5.226 1.00 92.44 85 ILE A C 1
ATOM 603 O O . ILE A 1 85 ? 7.924 4.102 -6.432 1.00 92.44 85 ILE A O 1
ATOM 607 N N . ALA A 1 86 ? 8.077 5.283 -4.519 1.00 91.12 86 ALA A N 1
ATOM 608 C CA . ALA A 1 86 ? 8.771 6.434 -5.094 1.00 91.12 86 ALA A CA 1
ATOM 609 C C . ALA A 1 86 ? 10.284 6.204 -5.284 1.00 91.12 86 ALA A C 1
ATOM 611 O O . ALA A 1 86 ? 10.918 6.869 -6.107 1.00 91.12 86 ALA A O 1
ATOM 612 N N . LEU A 1 87 ? 10.885 5.267 -4.547 1.00 89.75 87 LEU A N 1
ATOM 613 C CA . LEU A 1 87 ? 12.318 4.999 -4.613 1.00 89.75 87 LEU A CA 1
ATOM 614 C C . LEU A 1 87 ? 12.735 4.522 -6.013 1.00 89.75 87 LEU A C 1
ATOM 616 O O . LEU A 1 87 ? 12.275 3.489 -6.502 1.00 89.75 87 LEU A O 1
ATOM 620 N N . ASN A 1 88 ? 13.643 5.268 -6.648 1.00 82.75 88 ASN A N 1
ATOM 621 C CA . ASN A 1 88 ? 14.164 4.994 -7.995 1.00 82.75 88 ASN A CA 1
ATOM 622 C C . ASN A 1 88 ? 13.070 4.784 -9.065 1.00 82.75 88 ASN A C 1
ATOM 624 O O . ASN A 1 88 ? 13.286 4.078 -10.045 1.00 82.75 88 ASN A O 1
ATOM 628 N N . ASN A 1 89 ? 11.893 5.387 -8.878 1.00 85.38 89 ASN A N 1
ATOM 629 C CA . ASN A 1 89 ? 10.766 5.311 -9.803 1.00 85.38 89 ASN A CA 1
ATOM 630 C C . ASN A 1 89 ? 10.206 6.716 -10.037 1.00 85.38 89 ASN A C 1
ATOM 632 O O . ASN A 1 89 ? 9.437 7.236 -9.226 1.00 85.38 89 ASN A O 1
ATOM 636 N N . ASP A 1 90 ? 10.578 7.333 -11.159 1.00 88.75 90 ASP A N 1
ATOM 637 C CA . ASP A 1 90 ? 10.181 8.709 -11.476 1.00 88.75 90 ASP A CA 1
ATOM 638 C C . ASP A 1 90 ? 8.663 8.876 -11.577 1.00 88.75 90 ASP A C 1
ATOM 640 O O . ASP A 1 90 ? 8.129 9.876 -11.099 1.00 88.75 90 ASP A O 1
ATOM 644 N N . GLY A 1 91 ? 7.948 7.873 -12.100 1.00 84.81 91 GLY A N 1
ATOM 645 C CA . GLY A 1 91 ? 6.484 7.876 -12.112 1.00 84.81 91 GLY A CA 1
ATOM 646 C C . GLY A 1 91 ? 5.902 7.912 -10.697 1.00 84.81 91 GLY A C 1
ATOM 647 O O . GLY A 1 91 ? 4.980 8.678 -10.425 1.00 84.81 91 GLY A O 1
ATOM 648 N N . GLY A 1 92 ? 6.495 7.149 -9.775 1.00 84.31 92 GLY A N 1
ATOM 649 C CA . GLY A 1 92 ? 6.118 7.151 -8.361 1.00 84.31 92 GLY A CA 1
ATOM 650 C C . GLY A 1 92 ? 6.391 8.489 -7.679 1.00 84.31 92 GLY A C 1
ATOM 651 O O . GLY A 1 9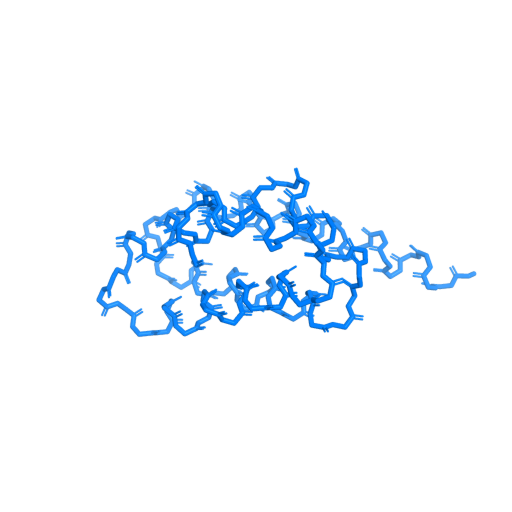2 ? 5.544 8.978 -6.937 1.00 84.31 92 GLY A O 1
ATOM 652 N N . ARG A 1 93 ? 7.531 9.123 -7.973 1.00 90.69 93 ARG A N 1
ATOM 653 C CA . ARG A 1 93 ? 7.889 10.446 -7.429 1.00 90.69 93 ARG A CA 1
ATOM 654 C C . ARG A 1 93 ? 6.960 11.544 -7.933 1.00 90.69 93 ARG A C 1
ATOM 656 O O . ARG A 1 93 ? 6.482 12.346 -7.138 1.00 90.69 93 ARG A O 1
ATOM 663 N N . VAL A 1 94 ? 6.699 11.578 -9.239 1.00 93.38 94 VAL A N 1
ATOM 664 C CA . VAL A 1 94 ? 5.792 12.561 -9.851 1.00 93.38 94 VAL A CA 1
ATOM 665 C C . VAL A 1 94 ? 4.387 12.415 -9.275 1.00 93.38 94 VAL A C 1
ATOM 667 O O . VAL A 1 94 ? 3.769 13.413 -8.905 1.00 93.38 94 VAL A O 1
ATOM 670 N N . GLU A 1 95 ? 3.898 11.182 -9.149 1.00 91.94 95 GLU A N 1
ATOM 671 C CA . GLU A 1 95 ? 2.562 10.934 -8.615 1.00 91.94 95 GLU A CA 1
ATOM 672 C C . GLU A 1 95 ? 2.462 11.259 -7.118 1.00 91.94 95 GLU A C 1
ATOM 674 O O . GLU A 1 95 ? 1.479 11.867 -6.696 1.00 91.94 95 GLU A O 1
ATOM 679 N N . ALA A 1 96 ? 3.488 10.945 -6.322 1.00 90.75 96 ALA A N 1
ATOM 680 C CA . ALA A 1 96 ? 3.545 11.337 -4.913 1.00 90.75 96 ALA A CA 1
ATOM 681 C C . ALA A 1 96 ? 3.463 12.865 -4.750 1.00 90.75 96 ALA A C 1
ATOM 683 O O . ALA A 1 96 ? 2.608 13.360 -4.016 1.00 90.75 96 ALA A O 1
ATOM 684 N N . VAL A 1 97 ? 4.248 13.619 -5.530 1.00 92.75 97 VAL A N 1
ATOM 685 C CA . VAL A 1 97 ? 4.199 15.092 -5.539 1.00 92.75 97 VAL A CA 1
ATOM 686 C C . VAL A 1 97 ? 2.815 15.600 -5.949 1.00 92.75 97 VAL A C 1
ATOM 688 O O . VAL A 1 97 ? 2.284 16.510 -5.314 1.00 92.75 97 VAL A O 1
ATOM 691 N N . ARG A 1 98 ? 2.193 15.002 -6.974 1.00 93.50 98 ARG A N 1
ATOM 692 C CA . ARG A 1 98 ? 0.839 15.371 -7.427 1.00 93.50 98 ARG A CA 1
ATOM 693 C C . ARG A 1 98 ? -0.211 15.175 -6.331 1.00 93.50 98 ARG A C 1
ATOM 695 O O . ARG A 1 98 ? -1.157 15.955 -6.243 1.00 93.50 98 ARG A O 1
ATOM 702 N N . LEU A 1 99 ? -0.054 14.137 -5.514 1.00 91.44 99 LEU A N 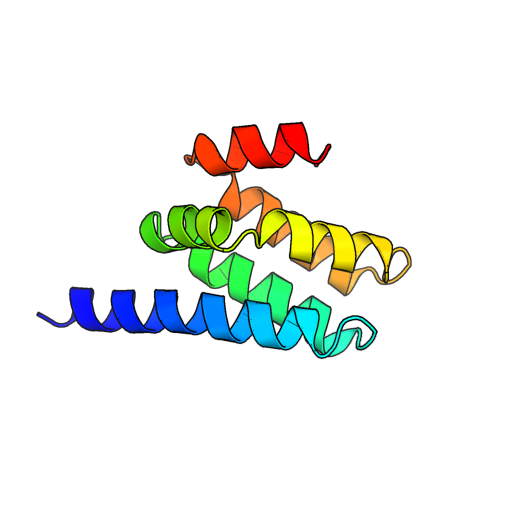1
ATOM 703 C CA . LEU A 1 99 ? -0.944 13.822 -4.398 1.00 91.44 99 LEU A CA 1
ATOM 704 C C . LEU A 1 99 ? -0.607 14.609 -3.121 1.00 91.44 99 LEU A C 1
ATOM 706 O O . LEU A 1 99 ? -1.417 14.608 -2.192 1.00 91.44 99 LEU A O 1
ATOM 710 N N . GLY A 1 100 ? 0.535 15.300 -3.070 1.00 91.31 100 GLY A N 1
ATOM 711 C CA . GLY A 1 100 ? 1.017 16.010 -1.882 1.00 91.31 100 GLY A CA 1
ATOM 712 C C . GLY A 1 100 ? 1.506 15.068 -0.778 1.00 91.31 100 GLY A C 1
ATOM 713 O O . GLY A 1 100 ? 1.221 15.321 0.394 1.00 91.31 100 GLY A O 1
ATOM 714 N N . LEU A 1 101 ? 2.149 13.963 -1.169 1.00 88.94 101 LEU A N 1
ATOM 715 C CA . LEU A 1 101 ? 2.777 12.961 -0.300 1.00 88.94 101 LEU A CA 1
ATOM 716 C C . LEU A 1 101 ? 4.284 13.197 -0.157 1.00 88.94 101 LEU A C 1
ATOM 718 O O . LEU A 1 101 ? 4.895 13.710 -1.123 1.00 88.94 101 LEU A O 1
#